Protein AF-A0A2V9QJS6-F1 (afdb_monomer_lite)

Sequence (177 aa):
MLVNREVLGISMNLRRNRRWLVVAIYSFLTLLFVPLVRHRVSGIGVFLTIIIVVNPLVFGEFLFWGKKYGGLLKPFEPDSERPNDERELSTRDFAHFRAYGWMRFLIAAVAVVPDVLPARVMDHVTPTELLYVIRTVIWGLLAFSLTLPQAILLWTEPDIDFDSEEKLRLSVPNDSR

Foldseek 3Di:
DFPDQDDPNDGLLDLVVLLVVLVVLVVVLVVVLVVCLVVLPQLVVSLCCLQVPVCCSAARNVVVQQPDPRHGDHGPDADPVGGDDPVNVVLLVVLLVVQVVVLVVVVVVVVCVVVPDPVVVVVPADPVSVVSVVSNVVSVSVSSSSCRSSSSSSNPDDRDDPVVVVCVVVVPPPPDD

Radius of gyration: 20.89 Å; chains: 1; bounding box: 48×28×74 Å

pLDDT: mean 78.18, std 10.52, range [46.78, 90.94]

Secondary structure (DSSP, 8-state):
-BS--EETTEESSSHHHHHHHHHHHHHHHHHHHHHHHHTT--HHHHHHHIIIIIHHHHH--TTTTT-S--SSBPPSSPBTTBPPPHHHHHHHHHHHHHHHHHHHHHHHHHHHHHHHS-HHHHTT--HHHHHHHHHHHHHHHHHHHHHHHHHHHHHHPPP--HHHHHHHHHHS-----

Structure (mmCIF, N/CA/C/O backbone):
data_AF-A0A2V9QJS6-F1
#
_entry.id   AF-A0A2V9QJS6-F1
#
loop_
_atom_site.group_PDB
_atom_site.id
_atom_site.type_symbol
_atom_site.label_atom_id
_atom_site.label_alt_id
_atom_site.label_comp_id
_atom_site.label_asym_id
_atom_site.label_entity_id
_atom_site.label_seq_id
_atom_site.pdbx_PDB_ins_code
_atom_site.Cartn_x
_atom_site.Cartn_y
_atom_site.Cartn_z
_atom_site.occupancy
_atom_site.B_iso_or_equiv
_atom_site.auth_seq_id
_atom_site.auth_comp_id
_atom_site.auth_asym_id
_atom_site.auth_atom_id
_atom_site.pdbx_PDB_model_num
ATOM 1 N N . MET A 1 1 ? -10.305 -0.491 17.947 1.00 69.25 1 MET A N 1
ATOM 2 C CA . MET A 1 1 ? -9.211 0.255 17.295 1.00 69.25 1 MET A CA 1
ATOM 3 C C . MET A 1 1 ? -9.67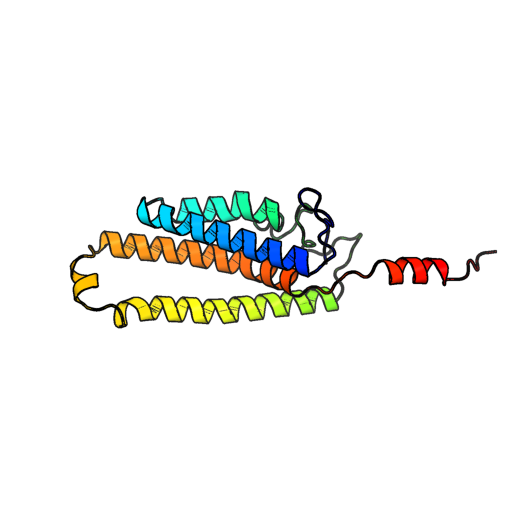1 1.398 16.372 1.00 69.25 1 MET A C 1
ATOM 5 O O . MET A 1 1 ? -8.862 2.285 16.102 1.00 69.25 1 MET A O 1
ATOM 9 N N . LEU A 1 2 ? -10.927 1.432 15.900 1.00 67.12 2 LEU A N 1
ATOM 10 C CA . LEU A 1 2 ? -11.452 2.550 15.093 1.00 67.12 2 LEU A CA 1
ATOM 11 C C . LEU A 1 2 ? -11.701 3.832 15.912 1.00 67.12 2 LEU A C 1
ATOM 13 O O . LEU A 1 2 ? -12.370 3.783 16.945 1.00 67.12 2 LEU A O 1
ATOM 17 N N . VAL A 1 3 ? -11.208 4.977 15.430 1.00 67.94 3 VAL A N 1
ATOM 18 C CA . VAL A 1 3 ? -11.462 6.310 16.016 1.00 67.94 3 VAL A CA 1
ATOM 19 C C . VAL A 1 3 ? -12.655 6.977 15.339 1.00 67.94 3 VAL A C 1
ATOM 21 O O . VAL A 1 3 ? -13.582 7.399 16.026 1.00 67.94 3 VAL A O 1
ATOM 24 N N . ASN A 1 4 ? -12.663 7.018 14.003 1.00 67.12 4 ASN A N 1
ATOM 25 C CA . ASN A 1 4 ? -13.796 7.496 13.214 1.00 67.12 4 ASN A CA 1
ATOM 26 C C . ASN A 1 4 ? -14.663 6.322 12.759 1.00 67.12 4 ASN A C 1
ATOM 28 O O . ASN A 1 4 ? -14.197 5.407 12.078 1.00 67.12 4 ASN A O 1
ATOM 32 N N . ARG A 1 5 ? -15.940 6.356 13.148 1.00 71.31 5 ARG A N 1
ATOM 33 C CA . ARG A 1 5 ? -16.917 5.293 12.859 1.00 71.31 5 ARG A CA 1
ATOM 34 C C . ARG A 1 5 ? -17.683 5.518 11.559 1.00 71.31 5 ARG A C 1
ATOM 36 O O . ARG A 1 5 ? -18.397 4.619 11.124 1.00 71.31 5 ARG A O 1
ATOM 43 N N . GLU A 1 6 ? -17.505 6.671 10.924 1.00 76.06 6 GLU A N 1
ATOM 44 C CA . GLU A 1 6 ? -18.134 7.020 9.656 1.00 76.06 6 GLU A CA 1
ATOM 45 C C . GLU A 1 6 ? -17.114 7.634 8.703 1.00 76.06 6 GLU A C 1
ATOM 47 O O . GLU A 1 6 ? -16.273 8.440 9.097 1.00 76.06 6 GLU A O 1
ATOM 52 N N . VAL A 1 7 ? -17.199 7.245 7.433 1.00 73.56 7 VAL A N 1
ATOM 53 C CA . VAL A 1 7 ? -16.430 7.842 6.337 1.00 73.56 7 VAL A CA 1
ATOM 54 C C . VAL A 1 7 ? -17.417 8.188 5.249 1.00 73.56 7 VAL A C 1
ATOM 56 O O . VAL A 1 7 ? -18.090 7.294 4.739 1.00 73.56 7 VAL A O 1
ATOM 59 N N . LEU A 1 8 ? -17.510 9.472 4.895 1.00 71.44 8 LEU A N 1
ATOM 60 C CA . LEU A 1 8 ? -18.419 9.943 3.843 1.00 71.44 8 LEU A CA 1
ATOM 61 C C . LEU A 1 8 ? -19.877 9.475 4.069 1.00 71.44 8 LEU A C 1
ATOM 63 O O . LEU A 1 8 ? -20.570 9.111 3.124 1.00 71.44 8 LEU A O 1
ATOM 67 N N . GLY A 1 9 ? -20.323 9.425 5.332 1.00 73.19 9 GLY A N 1
ATOM 68 C CA . GLY A 1 9 ? -21.668 8.976 5.722 1.00 73.19 9 GLY A CA 1
ATOM 69 C C . GLY A 1 9 ? -21.882 7.455 5.739 1.00 73.19 9 GLY A C 1
ATOM 70 O O . GLY A 1 9 ? -22.985 6.996 6.019 1.00 73.19 9 GLY A O 1
ATOM 71 N N . ILE A 1 10 ? -20.853 6.649 5.457 1.00 78.81 10 ILE A N 1
ATOM 72 C CA . ILE A 1 10 ? -20.924 5.185 5.522 1.00 78.81 10 ILE A CA 1
ATOM 73 C C . ILE A 1 10 ? -20.374 4.714 6.868 1.00 78.81 10 ILE A C 1
ATOM 75 O O . ILE A 1 10 ? -19.220 4.989 7.203 1.00 78.81 10 ILE A O 1
ATOM 79 N N . SER A 1 11 ? -21.170 3.940 7.611 1.00 82.38 11 SER A N 1
ATOM 80 C CA . SER A 1 11 ? -20.721 3.311 8.855 1.00 82.38 11 SER A CA 1
ATOM 81 C C . SER A 1 11 ? -19.579 2.324 8.599 1.00 82.38 11 SER A C 1
ATOM 83 O O . SER A 1 11 ? -19.708 1.377 7.817 1.00 82.38 11 SER A O 1
ATOM 85 N N . MET A 1 12 ? -18.473 2.514 9.311 1.00 82.00 12 MET A N 1
ATOM 86 C CA . MET A 1 12 ? -17.284 1.662 9.281 1.00 82.00 12 MET A CA 1
ATOM 87 C C . MET A 1 12 ? -17.301 0.584 10.360 1.00 82.00 12 MET A C 1
ATOM 89 O O . MET A 1 12 ? -16.299 -0.098 10.550 1.00 82.00 12 MET A O 1
ATOM 93 N N . ASN A 1 13 ? -18.433 0.386 11.038 1.00 81.88 13 ASN A N 1
ATOM 94 C CA . ASN A 1 13 ? -18.579 -0.651 12.060 1.00 81.88 13 ASN A CA 1
ATOM 95 C C . ASN A 1 13 ? -18.708 -2.048 11.444 1.00 81.88 13 ASN A C 1
ATOM 97 O O . ASN A 1 13 ? -18.235 -3.020 12.032 1.00 81.88 13 ASN A O 1
ATOM 101 N N . LEU A 1 14 ? -19.247 -2.125 10.222 1.00 84.31 14 LEU A N 1
ATOM 102 C CA . LEU A 1 14 ? -19.303 -3.348 9.430 1.00 84.31 14 LEU A CA 1
ATOM 103 C C . LEU A 1 14 ? -17.980 -3.609 8.703 1.00 84.31 14 LEU A C 1
ATOM 105 O O . LEU A 1 14 ? -17.493 -2.808 7.900 1.00 84.31 14 LEU A O 1
ATOM 109 N N . ARG A 1 15 ? -17.462 -4.817 8.877 1.00 85.75 15 ARG A N 1
ATOM 110 C CA . ARG A 1 15 ? -16.284 -5.388 8.235 1.00 85.75 15 ARG A CA 1
ATOM 111 C C . ARG A 1 15 ? -16.447 -5.416 6.733 1.00 85.75 15 ARG A C 1
ATOM 113 O O . ARG A 1 15 ? -15.486 -5.169 6.015 1.00 85.75 15 ARG A O 1
ATOM 120 N N . ARG A 1 16 ? -17.666 -5.654 6.240 1.00 87.56 16 ARG A N 1
ATOM 121 C CA . ARG A 1 16 ? -17.979 -5.554 4.809 1.00 87.56 16 ARG A CA 1
ATOM 122 C C . ARG A 1 16 ? -17.620 -4.171 4.256 1.00 87.56 16 ARG A C 1
ATOM 124 O O . ARG A 1 16 ? -16.968 -4.103 3.220 1.00 87.56 16 ARG A O 1
ATOM 131 N N . ASN A 1 17 ? -17.984 -3.099 4.958 1.00 86.38 17 ASN A N 1
ATOM 132 C CA . ASN A 1 17 ? -17.740 -1.727 4.506 1.00 86.38 17 ASN A CA 1
ATOM 133 C C . ASN A 1 17 ? -16.248 -1.384 4.570 1.00 86.38 17 ASN A C 1
ATOM 135 O O . ASN A 1 17 ? -15.708 -0.850 3.604 1.00 86.38 17 ASN A O 1
ATOM 139 N N . ARG A 1 18 ? -15.550 -1.800 5.637 1.00 87.44 18 ARG A N 1
ATOM 140 C CA . ARG A 1 18 ? -14.087 -1.648 5.740 1.00 87.44 18 ARG A CA 1
ATOM 141 C C . ARG A 1 18 ? -13.340 -2.391 4.631 1.00 87.44 18 ARG A C 1
ATOM 143 O O . ARG A 1 18 ? -12.416 -1.845 4.037 1.00 87.44 18 ARG A O 1
ATOM 150 N N . ARG A 1 19 ? -13.754 -3.619 4.305 1.00 89.88 19 ARG A N 1
ATOM 151 C CA . ARG A 1 19 ? -13.160 -4.404 3.209 1.00 89.88 19 ARG A CA 1
ATOM 152 C C . ARG A 1 19 ? -13.386 -3.747 1.854 1.00 89.88 19 ARG A C 1
ATOM 154 O O . ARG A 1 19 ? -12.437 -3.627 1.089 1.00 89.88 19 ARG A O 1
ATOM 161 N N . TRP A 1 20 ? -14.605 -3.289 1.574 1.00 89.56 20 TRP A N 1
ATOM 162 C CA . TRP A 1 20 ? -14.903 -2.562 0.339 1.00 89.56 20 TRP A CA 1
ATOM 163 C C . TRP A 1 20 ? -14.116 -1.262 0.222 1.00 89.56 20 TRP A C 1
ATOM 165 O O . TRP A 1 20 ? -13.606 -0.975 -0.855 1.00 89.56 20 TRP A O 1
ATOM 175 N N . LEU A 1 21 ? -13.948 -0.524 1.323 1.00 86.62 21 LEU A N 1
ATOM 176 C CA . LEU A 1 21 ? -13.102 0.665 1.363 1.00 86.62 21 LEU A CA 1
ATOM 177 C C . LEU A 1 21 ? -11.657 0.322 0.974 1.00 86.62 21 LEU A C 1
ATOM 179 O O . LEU A 1 21 ? -11.095 0.955 0.085 1.00 86.62 21 LEU A O 1
ATOM 183 N N . VAL A 1 22 ? -11.081 -0.722 1.580 1.00 87.88 22 VAL A N 1
ATOM 184 C CA . VAL A 1 22 ? -9.731 -1.198 1.241 1.00 87.88 22 VAL A CA 1
ATOM 185 C C . VAL A 1 22 ? -9.644 -1.581 -0.241 1.00 87.88 22 VAL A C 1
ATOM 187 O O . VAL A 1 22 ? -8.751 -1.100 -0.936 1.00 87.88 22 VAL A O 1
ATOM 190 N N . VAL A 1 23 ? -10.583 -2.381 -0.760 1.00 90.50 23 VAL A N 1
ATOM 191 C CA . VAL A 1 23 ? -10.602 -2.762 -2.186 1.00 90.50 23 VAL A CA 1
ATOM 192 C C . VAL A 1 23 ? -10.687 -1.533 -3.087 1.00 90.50 23 VAL A C 1
ATOM 194 O O . VAL A 1 23 ? -9.929 -1.442 -4.051 1.00 90.50 23 VAL A O 1
ATOM 197 N N . ALA A 1 24 ? -11.573 -0.583 -2.783 1.00 89.12 24 ALA A N 1
ATOM 198 C CA . ALA A 1 24 ? -11.759 0.627 -3.575 1.00 89.12 24 ALA A CA 1
ATOM 199 C C . ALA A 1 24 ? -10.481 1.475 -3.617 1.00 89.12 24 ALA A C 1
ATOM 201 O O . ALA A 1 24 ? -10.072 1.908 -4.692 1.00 89.12 24 ALA A O 1
ATOM 202 N N . ILE A 1 25 ? -9.809 1.647 -2.475 1.00 85.62 25 ILE A N 1
ATOM 203 C CA . ILE A 1 25 ? -8.563 2.415 -2.379 1.00 85.62 25 ILE A CA 1
ATOM 204 C C . ILE A 1 25 ? -7.457 1.760 -3.192 1.00 85.62 25 ILE A C 1
ATOM 206 O O . ILE A 1 25 ? -6.834 2.431 -4.009 1.00 85.62 25 ILE A O 1
ATOM 210 N N . TYR A 1 26 ? -7.214 0.460 -3.015 1.00 87.75 26 TYR A N 1
ATOM 211 C CA . TYR A 1 26 ? -6.151 -0.206 -3.768 1.00 87.75 26 TYR A CA 1
ATOM 212 C C . TYR A 1 26 ? -6.470 -0.288 -5.259 1.00 87.75 26 TYR A C 1
ATOM 214 O O . TYR A 1 26 ? -5.574 -0.080 -6.067 1.00 87.75 26 TYR A O 1
ATOM 222 N N . SER A 1 27 ? -7.736 -0.482 -5.637 1.00 89.06 27 SER A N 1
ATOM 223 C CA . SER A 1 27 ? -8.149 -0.434 -7.045 1.00 89.06 27 SER A CA 1
ATOM 224 C C . SER A 1 27 ? -7.891 0.946 -7.648 1.00 89.06 27 SER A C 1
ATOM 226 O O . SER A 1 27 ? -7.319 1.046 -8.731 1.00 89.06 27 SER A O 1
ATOM 228 N N . PHE A 1 28 ? -8.245 2.015 -6.929 1.00 87.25 28 PHE A N 1
ATOM 229 C CA . PHE A 1 28 ? -7.975 3.388 -7.347 1.00 87.25 28 PHE A CA 1
ATOM 230 C C . PHE A 1 28 ? -6.471 3.670 -7.451 1.00 87.25 28 PHE A C 1
ATOM 232 O O . PHE A 1 28 ? -6.019 4.197 -8.464 1.00 87.25 28 PHE A O 1
ATOM 239 N N . LEU A 1 29 ? -5.679 3.266 -6.453 1.00 84.19 29 LEU A N 1
ATOM 240 C CA . LEU A 1 29 ? -4.222 3.421 -6.464 1.00 84.19 29 LEU A CA 1
ATOM 241 C C . LEU A 1 29 ? -3.576 2.664 -7.629 1.00 84.19 29 LEU A C 1
ATOM 243 O O . LEU A 1 29 ? -2.712 3.217 -8.304 1.00 84.19 29 LEU A O 1
ATOM 247 N N . THR A 1 30 ? -4.007 1.432 -7.910 1.00 84.00 30 THR A N 1
ATOM 248 C CA . THR A 1 30 ? -3.520 0.653 -9.055 1.00 84.00 30 THR A CA 1
ATOM 249 C C . THR A 1 30 ? -3.900 1.312 -10.381 1.00 84.00 30 THR A C 1
ATOM 251 O O . THR A 1 30 ? -3.040 1.466 -11.248 1.00 84.00 30 THR A O 1
ATOM 254 N N . LEU A 1 31 ? -5.153 1.756 -10.531 1.00 86.56 31 LEU A N 1
ATOM 255 C CA . LEU A 1 31 ? -5.621 2.466 -11.727 1.00 86.56 31 LEU A CA 1
ATOM 256 C C . LEU A 1 31 ? -4.891 3.791 -11.946 1.00 86.56 31 LEU A C 1
ATOM 258 O O . LEU A 1 31 ? -4.678 4.178 -13.089 1.00 86.56 31 LEU A O 1
ATOM 262 N N . LEU A 1 32 ? -4.489 4.468 -10.872 1.00 81.69 32 LEU A N 1
ATOM 263 C CA . LEU A 1 32 ? -3.712 5.700 -10.920 1.00 81.69 32 LEU A CA 1
ATOM 264 C C . LEU A 1 32 ? -2.230 5.423 -11.224 1.00 81.69 32 LEU A C 1
ATOM 266 O O . LEU A 1 32 ? -1.600 6.183 -11.951 1.00 81.69 32 LEU A O 1
ATOM 270 N N . PHE A 1 33 ? -1.671 4.308 -10.748 1.00 80.69 33 PHE A N 1
ATOM 271 C CA . PHE A 1 33 ? -0.266 3.948 -10.957 1.00 80.69 33 PHE A CA 1
ATOM 272 C C . PHE A 1 33 ? 0.070 3.636 -12.426 1.00 80.69 33 PHE A C 1
ATOM 274 O O . PHE A 1 33 ? 1.088 4.100 -12.938 1.00 80.69 33 PHE A O 1
ATOM 281 N N . VAL A 1 34 ? -0.796 2.904 -13.135 1.00 80.12 34 VAL A N 1
ATOM 282 C CA . VAL A 1 34 ? -0.589 2.515 -14.548 1.00 80.12 34 VAL A CA 1
ATOM 283 C C . VAL A 1 34 ? -0.358 3.711 -15.495 1.00 80.12 34 VAL A C 1
ATOM 285 O O . VAL A 1 34 ? 0.653 3.716 -16.206 1.00 80.12 34 VAL A O 1
ATOM 288 N N . PRO A 1 35 ? -1.226 4.744 -15.539 1.00 81.81 35 PRO A N 1
ATOM 289 C CA . PRO A 1 35 ? -1.008 5.903 -16.396 1.00 81.81 35 PRO A CA 1
ATOM 290 C C . PRO A 1 35 ? 0.201 6.726 -15.947 1.00 81.81 35 PRO A C 1
ATOM 292 O O . PRO A 1 35 ? 0.886 7.285 -16.797 1.00 81.81 35 PRO A O 1
ATOM 295 N N . LEU A 1 36 ? 0.523 6.771 -14.651 1.00 78.31 36 LEU A N 1
ATOM 296 C CA . LEU A 1 36 ? 1.695 7.505 -14.162 1.00 78.31 36 LEU A CA 1
ATOM 297 C C . LEU A 1 36 ? 3.005 6.896 -14.664 1.00 78.31 36 LEU A C 1
ATOM 299 O O . LEU A 1 36 ? 3.879 7.634 -15.120 1.00 78.31 36 LEU A O 1
ATOM 303 N N . VAL A 1 37 ? 3.100 5.562 -14.665 1.00 75.56 37 VAL A N 1
ATOM 304 C CA . VAL A 1 37 ? 4.216 4.835 -15.287 1.00 75.56 37 VAL A CA 1
ATOM 305 C C . VAL A 1 37 ? 4.259 5.116 -16.794 1.00 75.56 37 VAL A C 1
ATOM 307 O O . VAL A 1 37 ? 5.323 5.412 -17.336 1.00 75.56 37 VAL A O 1
ATOM 310 N N . ARG A 1 38 ? 3.103 5.096 -17.476 1.00 81.06 38 ARG A N 1
ATOM 311 C CA . ARG A 1 38 ? 3.005 5.367 -18.923 1.00 81.06 38 ARG A CA 1
ATOM 312 C C . ARG A 1 38 ? 3.444 6.788 -19.296 1.00 81.06 38 ARG A C 1
ATOM 314 O O . ARG A 1 38 ? 4.140 6.965 -20.291 1.00 81.06 38 ARG A O 1
ATOM 321 N N . HIS A 1 39 ? 3.050 7.790 -18.513 1.00 82.69 39 HIS A N 1
ATOM 322 C CA . HIS A 1 39 ? 3.352 9.206 -18.751 1.00 82.69 39 HIS A CA 1
ATOM 323 C C . HIS A 1 39 ? 4.706 9.652 -18.185 1.00 82.69 39 HIS A C 1
ATOM 325 O O . HIS A 1 39 ? 5.020 10.839 -18.210 1.00 82.69 39 HIS A O 1
ATOM 331 N N . ARG A 1 40 ? 5.522 8.711 -17.697 1.00 80.94 40 ARG A N 1
ATOM 332 C CA . ARG A 1 40 ? 6.850 8.966 -17.128 1.00 80.94 40 ARG A CA 1
ATOM 333 C C . ARG A 1 40 ? 6.847 9.968 -15.962 1.00 80.94 40 ARG A C 1
ATOM 335 O O . ARG A 1 40 ? 7.806 10.716 -15.766 1.00 80.94 40 ARG A O 1
ATOM 342 N N . VAL A 1 41 ? 5.782 9.983 -15.159 1.00 79.81 41 VAL A N 1
ATOM 343 C CA . VAL A 1 41 ? 5.686 10.865 -13.988 1.00 79.81 41 VAL A CA 1
ATOM 344 C C . VAL A 1 41 ? 6.683 10.427 -12.916 1.00 79.81 41 VAL A C 1
ATOM 346 O O . VAL A 1 41 ? 6.862 9.241 -12.656 1.00 79.81 41 VAL A O 1
ATOM 349 N N . SER A 1 42 ? 7.366 11.372 -12.276 1.00 81.75 42 SER A N 1
ATOM 350 C CA . SER A 1 42 ? 8.385 11.056 -11.272 1.00 81.75 42 SER A CA 1
ATOM 351 C C . SER A 1 42 ? 7.827 10.177 -10.143 1.00 81.75 42 SER A C 1
ATOM 353 O O . SER A 1 42 ? 6.930 10.603 -9.415 1.00 81.75 42 SER A O 1
ATOM 355 N N . GLY A 1 43 ? 8.384 8.973 -9.958 1.00 75.75 43 GLY A N 1
ATOM 356 C CA . GLY A 1 43 ? 7.910 8.013 -8.951 1.00 75.75 43 GLY A CA 1
ATOM 357 C C . GLY A 1 43 ? 7.920 8.555 -7.516 1.00 75.75 43 GLY A C 1
ATOM 358 O O . GLY A 1 43 ? 7.046 8.208 -6.727 1.00 75.75 43 GLY A O 1
ATOM 359 N N . ILE A 1 44 ? 8.837 9.477 -7.193 1.00 82.31 44 ILE A N 1
ATOM 360 C CA . ILE A 1 44 ? 8.840 10.154 -5.885 1.00 82.31 44 ILE A CA 1
ATOM 361 C C . ILE A 1 44 ? 7.633 11.084 -5.724 1.00 82.31 44 ILE A C 1
ATOM 363 O O . ILE A 1 44 ? 7.077 11.171 -4.639 1.00 82.31 44 ILE A O 1
ATOM 367 N N . GLY A 1 45 ? 7.187 11.741 -6.800 1.00 80.31 45 GLY A N 1
ATOM 368 C CA . GLY A 1 45 ? 5.981 12.567 -6.779 1.00 80.31 45 GLY A CA 1
ATOM 369 C C . GLY A 1 45 ? 4.748 11.719 -6.488 1.00 80.31 45 GLY A C 1
ATOM 370 O O . GLY A 1 45 ? 3.970 12.057 -5.604 1.00 80.31 45 GLY A O 1
ATOM 371 N N . VAL A 1 46 ? 4.638 10.560 -7.147 1.00 78.00 46 VAL A N 1
ATOM 372 C CA . VAL A 1 46 ? 3.568 9.581 -6.892 1.00 78.00 46 VAL A CA 1
ATOM 373 C C . VAL A 1 46 ? 3.583 9.114 -5.437 1.00 78.00 46 VAL A C 1
ATOM 375 O O . VAL A 1 46 ? 2.552 9.140 -4.768 1.00 78.00 46 VAL A O 1
ATOM 378 N N . PHE A 1 47 ? 4.758 8.738 -4.928 1.00 83.00 47 PHE A N 1
ATOM 379 C CA . PHE A 1 47 ? 4.936 8.343 -3.533 1.00 83.00 47 PHE A CA 1
ATOM 380 C C . PHE A 1 47 ? 4.486 9.438 -2.562 1.00 83.00 47 PHE A C 1
ATOM 382 O O . PHE A 1 47 ? 3.700 9.169 -1.656 1.00 83.00 47 PHE A O 1
ATOM 389 N N . LEU A 1 48 ? 4.931 10.679 -2.773 1.00 83.12 48 LEU A N 1
ATOM 390 C CA . LEU A 1 48 ? 4.564 11.805 -1.920 1.00 83.12 48 LEU A CA 1
ATOM 391 C C . LEU A 1 48 ? 3.060 12.087 -1.971 1.00 83.12 48 LEU A C 1
ATOM 393 O O . LEU A 1 48 ? 2.466 12.304 -0.923 1.00 83.12 48 LEU A O 1
ATOM 397 N N . THR A 1 49 ? 2.411 12.017 -3.137 1.00 80.19 49 THR A N 1
ATOM 398 C CA . THR A 1 49 ? 0.951 12.171 -3.231 1.00 80.19 49 THR A CA 1
ATOM 399 C C . THR A 1 49 ? 0.218 11.086 -2.445 1.00 80.19 49 THR A C 1
ATOM 401 O O . THR A 1 49 ? -0.708 11.393 -1.695 1.00 80.19 49 THR A O 1
ATOM 404 N N . ILE A 1 50 ? 0.645 9.825 -2.554 1.00 80.62 50 ILE A N 1
ATOM 405 C CA . ILE A 1 50 ? 0.031 8.731 -1.792 1.00 80.62 50 ILE A CA 1
ATOM 406 C C . ILE A 1 50 ? 0.212 8.963 -0.288 1.00 80.62 50 ILE A C 1
ATOM 408 O O . ILE A 1 50 ? -0.748 8.844 0.466 1.00 80.62 50 ILE A O 1
ATOM 412 N N . ILE A 1 51 ? 1.410 9.337 0.158 1.00 78.25 51 ILE A N 1
ATOM 413 C CA . ILE A 1 51 ? 1.724 9.466 1.587 1.00 78.25 51 ILE A CA 1
ATOM 414 C C . ILE A 1 51 ? 1.186 10.754 2.222 1.00 78.25 51 ILE A C 1
ATOM 416 O O . ILE A 1 51 ? 0.828 10.727 3.395 1.00 78.25 51 ILE A O 1
ATOM 420 N N . ILE A 1 52 ? 1.116 11.863 1.486 1.00 78.69 52 ILE A N 1
ATOM 421 C CA . ILE A 1 52 ? 0.680 13.169 2.010 1.00 78.69 52 ILE A CA 1
ATOM 422 C C . ILE A 1 52 ? -0.826 13.374 1.824 1.00 78.69 52 ILE A C 1
ATOM 424 O O . ILE A 1 52 ? -1.452 14.026 2.651 1.00 78.69 52 ILE A O 1
ATOM 428 N N . VAL A 1 53 ? -1.425 12.831 0.760 1.00 76.19 53 VAL A N 1
ATOM 429 C CA . VAL A 1 53 ? -2.839 13.086 0.440 1.00 76.19 53 VAL A CA 1
ATOM 430 C C . VAL A 1 53 ? -3.704 11.875 0.763 1.00 76.19 53 VAL A C 1
ATOM 432 O O . VAL A 1 53 ? -4.648 11.982 1.540 1.00 76.19 53 VAL A O 1
ATOM 435 N N . VAL A 1 54 ? -3.383 10.710 0.196 1.00 75.31 54 VAL A N 1
ATOM 436 C CA . VAL A 1 54 ? -4.248 9.522 0.317 1.00 75.31 54 VAL A CA 1
ATOM 437 C C . VAL A 1 54 ? -4.152 8.910 1.715 1.00 75.31 54 VAL A C 1
ATOM 439 O O . VAL A 1 54 ? -5.170 8.591 2.326 1.00 75.31 54 VAL A O 1
ATOM 442 N N . ASN A 1 55 ? -2.935 8.765 2.239 1.00 75.00 55 ASN A N 1
ATOM 443 C CA . ASN A 1 55 ? -2.691 8.104 3.516 1.00 75.00 55 ASN A CA 1
ATOM 444 C C . ASN A 1 55 ? -3.346 8.854 4.695 1.00 75.00 55 ASN A C 1
ATOM 446 O O . ASN A 1 55 ? -4.085 8.213 5.442 1.00 75.00 55 ASN A O 1
ATOM 450 N N . PRO A 1 56 ? -3.214 10.193 4.833 1.00 71.31 56 PRO A N 1
ATOM 451 C CA . PRO A 1 56 ? -3.840 10.919 5.935 1.00 71.31 56 PRO A CA 1
ATOM 452 C C . PRO A 1 56 ? -5.360 10.943 5.851 1.00 71.31 56 PRO A C 1
ATOM 454 O O . PRO A 1 56 ? -6.023 10.832 6.877 1.00 71.31 56 PRO A O 1
ATOM 457 N N . LEU A 1 57 ? -5.906 11.009 4.634 1.00 69.50 57 LEU A N 1
ATOM 458 C CA . LEU A 1 57 ? -7.347 11.029 4.401 1.00 69.50 57 LEU A CA 1
ATOM 459 C C . LEU A 1 57 ? -8.028 9.704 4.774 1.00 69.50 57 LEU A C 1
ATOM 461 O O . LEU A 1 57 ? -9.175 9.703 5.211 1.00 69.50 57 LEU A O 1
ATOM 465 N N . VAL A 1 58 ? -7.331 8.577 4.615 1.00 67.19 58 VAL A N 1
ATOM 466 C CA . VAL A 1 58 ? -7.892 7.245 4.885 1.00 67.19 58 VAL A CA 1
ATOM 467 C C . VAL A 1 58 ? -7.495 6.732 6.269 1.00 67.19 58 VAL A C 1
ATOM 469 O O . VAL A 1 58 ? -8.334 6.282 7.050 1.00 67.19 58 VAL A O 1
ATOM 472 N N . PHE A 1 59 ? -6.200 6.747 6.564 1.00 67.88 59 PHE A N 1
ATOM 473 C CA . PHE A 1 59 ? -5.617 6.047 7.705 1.00 67.88 59 PHE A CA 1
ATOM 474 C C . PHE A 1 59 ? -5.144 6.998 8.809 1.00 67.88 59 PHE A C 1
ATOM 476 O O . PHE A 1 59 ? -4.887 6.538 9.920 1.00 67.88 59 PHE A O 1
ATOM 483 N N . GLY A 1 60 ? -5.099 8.308 8.543 1.00 66.31 60 GLY A N 1
ATOM 484 C CA . GLY A 1 60 ? -4.590 9.329 9.462 1.00 66.31 60 GLY A CA 1
ATOM 485 C C . GLY A 1 60 ? -3.116 9.664 9.226 1.00 66.31 60 GLY A C 1
ATOM 486 O O . GLY A 1 60 ? -2.457 9.093 8.356 1.00 66.31 60 GLY A O 1
ATOM 487 N N . GLU A 1 61 ? -2.585 10.635 9.973 1.00 61.44 61 GLU A N 1
ATOM 488 C CA . GLU A 1 61 ? -1.229 11.151 9.751 1.00 61.44 61 GLU A CA 1
ATOM 489 C C . GLU A 1 61 ? -0.136 10.128 10.112 1.00 61.44 61 GLU A C 1
ATOM 491 O O . GLU A 1 61 ? 0.368 10.062 11.234 1.00 61.44 61 GLU A O 1
ATOM 496 N N . PHE A 1 62 ? 0.279 9.346 9.115 1.00 56.19 62 PHE A N 1
ATOM 497 C CA . PHE A 1 62 ? 1.376 8.386 9.232 1.00 56.19 62 PHE A CA 1
ATOM 498 C C . PHE A 1 62 ? 2.760 9.054 9.307 1.00 56.19 62 PHE A C 1
ATOM 500 O O . PHE A 1 62 ? 3.634 8.573 10.023 1.00 56.19 62 PHE A O 1
ATOM 507 N N . LEU A 1 63 ? 2.965 10.182 8.612 1.00 55.44 63 LEU A N 1
ATOM 508 C CA . LEU A 1 63 ? 4.259 10.888 8.574 1.00 55.44 63 LEU A CA 1
ATOM 509 C C . LEU A 1 63 ? 4.737 11.364 9.953 1.00 55.44 63 LEU A C 1
ATOM 511 O O . LEU A 1 63 ? 5.937 11.506 10.171 1.00 55.44 63 LEU A O 1
ATOM 515 N N . PHE A 1 64 ? 3.814 11.550 10.895 1.00 56.06 64 PHE A N 1
ATOM 516 C CA . PHE A 1 64 ? 4.119 11.915 12.274 1.00 56.06 64 PHE A CA 1
ATOM 517 C C . PHE A 1 64 ? 4.017 10.726 13.231 1.00 56.06 64 PHE A C 1
ATOM 519 O O . PHE A 1 64 ? 3.696 10.926 14.396 1.00 56.06 64 PHE A O 1
ATOM 526 N N . TRP A 1 65 ? 4.254 9.493 12.762 1.00 53.22 65 TRP A N 1
ATOM 527 C CA . TRP A 1 65 ? 4.205 8.282 13.595 1.00 53.22 65 TRP A CA 1
ATOM 528 C C . TRP A 1 65 ? 2.849 8.047 14.281 1.00 53.22 65 TRP A C 1
ATOM 530 O O . TRP A 1 65 ? 2.765 7.412 15.329 1.00 53.22 65 TRP A O 1
ATOM 540 N N . GLY A 1 66 ? 1.763 8.555 13.688 1.00 53.81 66 GLY A N 1
ATOM 541 C CA . GLY A 1 66 ? 0.439 8.461 14.288 1.00 53.81 66 GLY A CA 1
ATOM 542 C C . GLY A 1 66 ? 0.352 9.221 15.608 1.00 53.81 66 GLY A C 1
ATOM 543 O O . GLY A 1 66 ? -0.218 8.697 16.547 1.00 53.81 66 GLY A O 1
ATOM 544 N N . LYS A 1 67 ? 0.933 10.422 15.711 1.00 52.78 67 LYS A N 1
ATOM 545 C CA . LYS A 1 67 ? 0.815 11.292 16.899 1.00 52.78 67 LYS A CA 1
ATOM 546 C C . LYS A 1 67 ? -0.470 12.117 16.955 1.00 52.78 67 LYS A C 1
ATOM 548 O O . LYS A 1 67 ? -0.776 12.705 17.987 1.00 52.78 67 LYS A O 1
ATOM 553 N N . LYS A 1 68 ? -1.221 12.194 15.855 1.00 57.03 68 LYS A N 1
ATOM 554 C CA . LYS A 1 68 ? -2.466 12.965 15.772 1.00 57.03 68 LYS A CA 1
ATOM 555 C C . LYS A 1 68 ? -3.651 12.087 15.401 1.00 57.03 68 LYS A C 1
ATOM 557 O O . LYS A 1 68 ? -3.589 11.291 14.464 1.00 57.03 68 LYS A O 1
ATOM 562 N N . TYR A 1 69 ? -4.749 12.292 16.123 1.00 53.53 69 TYR A N 1
ATOM 563 C CA . TYR A 1 69 ? -6.064 11.769 15.777 1.00 53.53 69 TYR A CA 1
ATOM 564 C C . TYR A 1 69 ? -6.594 12.471 14.521 1.00 53.53 69 TYR A C 1
ATOM 566 O O . TYR A 1 69 ? -6.498 13.689 14.396 1.00 53.53 69 TYR A O 1
ATOM 574 N N . GLY A 1 70 ? -7.143 11.694 13.587 1.00 56.47 70 GLY A N 1
ATOM 575 C CA . GLY A 1 70 ? -7.688 12.213 12.327 1.00 56.47 70 GLY A CA 1
ATOM 576 C C . GLY A 1 70 ? -8.051 11.133 11.303 1.00 56.47 70 GLY A C 1
ATOM 577 O O . GLY A 1 70 ? -8.892 11.369 10.443 1.00 56.47 70 GLY A O 1
ATOM 578 N N . GLY A 1 71 ? -7.467 9.935 11.419 1.00 66.12 71 GLY A N 1
ATOM 579 C CA . GLY A 1 71 ? -7.756 8.786 10.554 1.00 66.12 71 GLY A CA 1
ATOM 580 C C . GLY A 1 71 ? -8.763 7.783 11.116 1.00 66.12 71 GLY A C 1
ATOM 581 O O . GLY A 1 71 ? -9.272 7.938 12.228 1.00 66.12 71 GLY A O 1
ATOM 582 N N . LEU A 1 72 ? -9.013 6.704 10.360 1.00 70.50 72 LEU A N 1
ATOM 583 C CA . LEU A 1 72 ? -9.852 5.592 10.830 1.00 70.50 72 LEU A CA 1
ATOM 584 C C . LEU A 1 72 ? -9.259 4.872 12.034 1.00 70.50 72 LEU A C 1
ATOM 586 O O . LEU A 1 72 ? -10.005 4.437 12.904 1.00 70.50 72 LEU A O 1
ATOM 590 N N . LEU A 1 73 ? -7.941 4.695 12.055 1.00 73.69 73 LEU A N 1
ATOM 591 C CA . LEU A 1 73 ? -7.258 3.878 13.047 1.00 73.69 73 LEU A CA 1
ATOM 592 C C . LEU A 1 73 ? -6.744 4.735 14.199 1.00 73.69 73 LEU A C 1
ATOM 594 O O . LEU A 1 73 ? -6.320 5.876 14.017 1.00 73.69 73 LEU A O 1
ATOM 598 N N . LYS A 1 74 ? -6.751 4.150 15.396 1.00 72.75 74 LYS A N 1
ATOM 599 C CA . LYS A 1 74 ? -6.148 4.757 16.580 1.00 72.75 74 LYS A CA 1
ATOM 600 C C . LYS A 1 74 ? -4.641 4.993 16.364 1.00 72.75 74 LYS A C 1
ATOM 602 O O . LYS A 1 74 ? -3.995 4.158 15.726 1.00 72.75 74 LYS A O 1
ATOM 607 N N . PRO A 1 7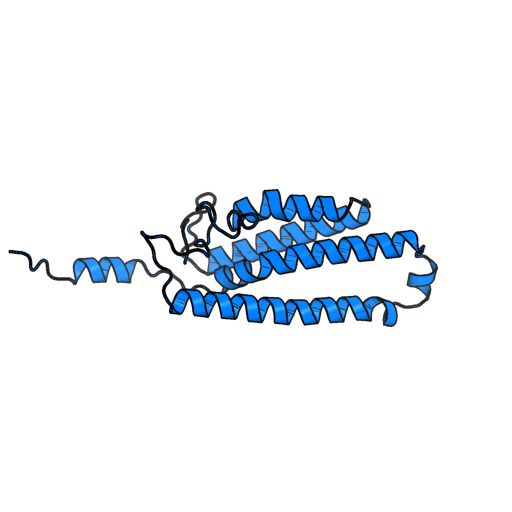5 ? -4.073 6.080 16.909 1.00 70.06 75 PRO A N 1
ATOM 608 C CA . PRO A 1 75 ? -2.635 6.334 16.926 1.00 70.06 75 PRO A CA 1
ATOM 609 C C . PRO A 1 75 ? -1.801 5.188 17.535 1.00 70.06 75 PRO A C 1
ATOM 611 O O . PRO A 1 75 ? -2.321 4.316 18.246 1.00 70.06 75 PRO A O 1
ATOM 614 N N . PHE A 1 76 ? -0.501 5.167 17.215 1.00 68.25 76 PHE A N 1
ATOM 615 C CA . PHE A 1 76 ? 0.460 4.201 17.770 1.00 68.25 76 PHE A CA 1
ATOM 616 C C . PHE A 1 76 ? 0.845 4.551 19.200 1.00 68.25 76 PHE A C 1
ATOM 618 O O . PHE A 1 76 ? 0.945 3.661 20.042 1.00 68.25 76 PHE A O 1
ATOM 625 N N . GLU A 1 77 ? 1.035 5.838 19.471 1.00 69.19 77 GLU A N 1
ATOM 626 C CA . GLU A 1 77 ? 1.404 6.316 20.795 1.00 69.19 77 GLU A CA 1
ATOM 627 C C . GLU A 1 77 ? 0.169 6.246 21.713 1.00 69.19 77 GLU A C 1
ATOM 629 O O . GLU A 1 77 ? -0.923 6.658 21.302 1.00 69.19 77 GLU A O 1
ATOM 634 N N . PRO A 1 78 ? 0.290 5.644 22.909 1.00 65.62 78 PRO A N 1
ATOM 635 C CA . PRO A 1 78 ? -0.814 5.580 23.850 1.00 65.62 78 PRO A CA 1
ATOM 636 C C . PRO A 1 78 ? -1.163 6.994 24.315 1.00 65.62 78 PRO A C 1
ATOM 638 O O . PRO A 1 78 ? -0.296 7.772 24.704 1.00 65.62 78 PRO A O 1
ATOM 641 N N . ASP A 1 79 ? -2.448 7.309 24.280 1.00 69.00 79 ASP A N 1
ATOM 642 C CA . ASP A 1 79 ? -2.989 8.535 24.848 1.00 69.00 79 ASP A CA 1
ATOM 643 C C . ASP A 1 79 ? -3.327 8.295 26.322 1.00 69.00 79 ASP A C 1
ATOM 645 O O . ASP A 1 79 ? -3.815 7.217 26.675 1.00 69.00 79 ASP A O 1
ATOM 649 N N . SER A 1 80 ? -3.103 9.300 27.170 1.00 65.81 80 SER A N 1
ATOM 650 C CA . SER A 1 80 ? -3.516 9.290 28.575 1.00 65.81 80 SER A CA 1
ATOM 651 C C . SER A 1 80 ? -5.003 8.973 28.759 1.00 65.81 80 SER A C 1
ATOM 653 O O . SER A 1 80 ? -5.370 8.363 29.759 1.00 65.81 80 SER A O 1
ATOM 655 N N . GLU A 1 81 ? -5.853 9.335 27.794 1.00 67.62 81 GLU A N 1
ATOM 656 C CA . GLU A 1 81 ? -7.296 9.070 27.854 1.00 67.62 81 GLU A CA 1
ATOM 657 C C . GLU A 1 81 ? -7.687 7.681 27.330 1.00 67.62 81 GLU A C 1
ATOM 659 O O . GLU A 1 81 ? -8.755 7.158 27.653 1.00 67.62 81 GLU A O 1
ATOM 664 N N . ARG A 1 82 ? -6.846 7.073 26.485 1.00 66.56 82 ARG A N 1
ATOM 665 C CA . ARG A 1 82 ? -7.118 5.788 25.827 1.00 66.56 82 ARG A CA 1
ATOM 666 C C . ARG A 1 82 ? -5.826 4.983 25.721 1.00 66.56 82 ARG A C 1
ATOM 668 O O . ARG A 1 82 ? -5.266 4.894 24.619 1.00 66.56 82 ARG A O 1
ATOM 675 N N . PRO A 1 83 ? -5.365 4.346 26.810 1.00 73.62 83 PRO A N 1
ATOM 676 C CA . PRO A 1 83 ? -4.195 3.479 26.750 1.00 73.62 83 PRO A CA 1
ATOM 677 C C . PRO A 1 83 ? -4.398 2.377 25.700 1.00 73.62 83 PRO A C 1
ATOM 679 O O . PRO A 1 83 ? -5.525 1.977 25.394 1.00 73.62 83 PRO A O 1
ATOM 682 N N . ASN A 1 84 ? -3.315 1.947 25.056 1.00 72.94 84 ASN A N 1
ATOM 683 C CA . ASN A 1 84 ? -3.379 0.815 24.135 1.00 72.94 84 ASN A CA 1
ATOM 684 C C . ASN A 1 84 ? -3.492 -0.470 24.951 1.00 72.94 84 ASN A C 1
ATOM 686 O O . ASN A 1 84 ? -2.634 -0.743 25.784 1.00 72.94 84 ASN A O 1
ATOM 690 N N . ASP A 1 85 ? -4.544 -1.239 24.693 1.00 83.25 85 ASP A N 1
ATOM 691 C CA . ASP A 1 85 ? -4.692 -2.584 25.239 1.00 83.25 85 ASP A CA 1
ATOM 692 C C . ASP A 1 85 ? -3.632 -3.517 24.617 1.00 83.25 85 ASP A C 1
ATOM 694 O O . ASP A 1 85 ? -3.272 -3.377 23.441 1.00 83.25 85 ASP A O 1
ATOM 698 N N . GLU A 1 86 ? -3.145 -4.495 25.379 1.00 84.06 86 GLU A N 1
ATOM 699 C CA . GLU A 1 86 ? -2.164 -5.487 24.919 1.00 84.06 86 GLU A CA 1
ATOM 700 C C . GLU A 1 86 ? -2.686 -6.262 23.706 1.00 84.06 86 GLU A C 1
ATOM 702 O O . GLU A 1 86 ? -1.948 -6.546 22.757 1.00 84.06 86 GLU A O 1
ATOM 707 N N . ARG A 1 87 ? -3.996 -6.531 23.678 1.00 83.62 87 ARG A N 1
ATOM 708 C CA . ARG A 1 87 ? -4.663 -7.149 22.528 1.00 83.62 87 ARG A CA 1
ATOM 709 C C . ARG A 1 87 ? -4.564 -6.287 21.266 1.00 83.62 87 ARG A C 1
ATOM 711 O O . ARG A 1 87 ? -4.368 -6.818 20.168 1.00 83.62 87 ARG A O 1
ATOM 718 N N . GLU A 1 88 ? -4.721 -4.970 21.396 1.00 81.50 88 GLU A N 1
ATOM 719 C CA . GLU A 1 88 ? -4.625 -4.036 20.268 1.00 81.50 88 GLU A CA 1
ATOM 720 C C . GLU A 1 88 ? -3.190 -3.981 19.725 1.00 81.50 88 GLU A C 1
ATOM 722 O O . GLU A 1 88 ? -2.996 -4.010 18.507 1.00 81.50 88 GLU A O 1
ATOM 727 N N . LEU A 1 89 ? -2.190 -3.979 20.611 1.00 83.88 89 LEU A N 1
ATOM 728 C CA . LEU A 1 89 ? -0.775 -4.044 20.234 1.00 83.88 89 LEU A CA 1
ATOM 729 C C . LEU A 1 89 ? -0.444 -5.354 19.508 1.00 83.88 89 LEU A C 1
ATOM 731 O O . LEU A 1 89 ? 0.054 -5.319 18.385 1.00 83.88 89 LEU A O 1
ATOM 735 N N . SER A 1 90 ? -0.838 -6.498 20.073 1.00 87.44 90 SER A N 1
ATOM 736 C CA . SER A 1 90 ? -0.664 -7.820 19.454 1.00 87.44 90 SER A CA 1
ATOM 737 C C . SER A 1 90 ? -1.263 -7.891 18.043 1.00 87.44 90 SER A C 1
ATOM 739 O O . SER A 1 90 ? -0.638 -8.396 17.106 1.00 87.44 90 SER A O 1
ATOM 741 N N . THR A 1 91 ? -2.465 -7.337 17.862 1.00 87.12 91 THR A N 1
ATOM 742 C CA . THR A 1 91 ? -3.146 -7.329 16.560 1.00 87.12 91 THR A CA 1
ATOM 743 C C . THR A 1 91 ? -2.394 -6.473 15.532 1.00 87.12 91 THR A C 1
ATOM 745 O O . THR A 1 91 ? -2.295 -6.853 14.362 1.00 87.12 91 THR A O 1
ATOM 748 N N . ARG A 1 92 ? -1.826 -5.335 15.956 1.00 85.06 92 ARG A N 1
ATOM 749 C CA . ARG A 1 92 ? -0.988 -4.460 15.114 1.00 85.06 92 ARG A CA 1
ATOM 750 C C . ARG A 1 92 ? 0.313 -5.126 14.711 1.00 85.06 92 ARG A C 1
ATOM 752 O O . ARG A 1 92 ? 0.636 -5.131 13.523 1.00 85.06 92 ARG A O 1
ATOM 759 N N . ASP A 1 93 ? 1.015 -5.726 15.660 1.00 88.25 93 ASP A N 1
ATOM 760 C CA . ASP A 1 93 ? 2.281 -6.406 15.394 1.00 88.25 93 ASP A CA 1
ATOM 761 C C . ASP A 1 93 ? 2.083 -7.559 14.410 1.00 88.25 93 ASP A C 1
ATOM 763 O O . ASP A 1 93 ? 2.828 -7.693 13.436 1.00 88.25 93 ASP A O 1
ATOM 767 N N . PHE A 1 94 ? 1.006 -8.330 14.582 1.00 89.81 94 PHE A N 1
ATOM 768 C CA . PHE A 1 94 ? 0.630 -9.374 13.635 1.00 89.81 94 PHE A CA 1
ATOM 769 C C . PHE A 1 94 ? 0.348 -8.818 12.230 1.00 89.81 94 PHE A C 1
ATOM 771 O O . PHE A 1 94 ? 0.780 -9.400 11.229 1.00 89.81 94 PHE A O 1
ATOM 778 N N . ALA A 1 95 ? -0.348 -7.681 12.129 1.00 89.69 95 ALA A N 1
ATOM 779 C CA . ALA A 1 95 ? -0.628 -7.042 10.847 1.00 89.69 95 ALA A CA 1
ATOM 780 C C . ALA A 1 95 ? 0.654 -6.562 10.146 1.00 89.69 95 ALA A C 1
ATOM 782 O O . ALA A 1 95 ? 0.819 -6.818 8.951 1.00 89.69 95 ALA A O 1
ATOM 783 N N . HIS A 1 96 ? 1.585 -5.940 10.875 1.00 88.62 96 HIS A N 1
ATOM 784 C CA . HIS A 1 96 ? 2.891 -5.539 10.344 1.00 88.62 96 HIS A CA 1
ATOM 785 C C . HIS A 1 96 ? 3.724 -6.741 9.903 1.00 88.62 96 HIS A C 1
ATOM 787 O O . HIS A 1 96 ? 4.234 -6.759 8.781 1.00 88.62 96 HIS A O 1
ATOM 793 N N . PHE A 1 97 ? 3.809 -7.777 10.739 1.00 90.00 97 PHE A N 1
ATOM 794 C CA . PHE A 1 97 ? 4.515 -9.010 10.404 1.00 90.00 97 PHE A CA 1
ATOM 795 C C . PHE A 1 97 ? 3.981 -9.624 9.103 1.00 90.00 97 PHE A C 1
ATOM 797 O O . PHE A 1 97 ? 4.746 -9.929 8.183 1.00 90.00 97 PHE A O 1
ATOM 804 N N . ARG A 1 98 ? 2.653 -9.733 8.978 1.00 90.94 98 ARG A N 1
ATOM 805 C CA . ARG A 1 98 ? 2.000 -10.268 7.779 1.00 90.94 98 ARG A CA 1
ATOM 806 C C . ARG A 1 98 ? 2.215 -9.381 6.551 1.00 90.94 98 ARG A C 1
ATOM 808 O O . ARG A 1 98 ? 2.463 -9.910 5.467 1.00 90.94 98 ARG A O 1
ATOM 815 N N . ALA A 1 99 ? 2.135 -8.060 6.706 1.00 89.56 99 ALA A N 1
ATOM 816 C CA . ALA A 1 99 ? 2.374 -7.103 5.629 1.00 89.56 99 ALA A CA 1
ATOM 817 C C . ALA A 1 99 ? 3.792 -7.245 5.060 1.00 89.56 99 ALA A C 1
ATOM 819 O O . ALA A 1 99 ? 3.971 -7.372 3.848 1.00 89.56 99 ALA A O 1
ATOM 820 N N . TYR A 1 100 ? 4.802 -7.289 5.928 1.00 87.81 100 TYR A N 1
ATOM 821 C CA . TYR A 1 100 ? 6.192 -7.425 5.497 1.00 87.81 100 TYR A CA 1
ATOM 822 C C . TYR A 1 100 ? 6.498 -8.810 4.925 1.00 87.81 100 TYR A C 1
ATOM 824 O O . TYR A 1 100 ? 7.314 -8.918 4.011 1.00 87.81 100 TYR A O 1
ATOM 832 N N . GLY A 1 101 ? 5.800 -9.855 5.380 1.00 89.69 101 GLY A N 1
ATOM 833 C CA . GLY A 1 101 ? 5.814 -11.164 4.729 1.00 89.69 101 GLY A CA 1
ATOM 834 C C . GLY A 1 101 ? 5.406 -11.074 3.255 1.00 89.69 101 GLY A C 1
ATOM 835 O O . GLY A 1 101 ? 6.170 -11.480 2.382 1.00 89.69 101 GLY A O 1
ATOM 836 N N . TRP A 1 102 ? 4.253 -10.463 2.961 1.00 87.56 102 TRP A N 1
ATOM 837 C CA . TRP A 1 102 ? 3.802 -10.236 1.580 1.00 87.56 102 TRP A CA 1
ATOM 838 C C . TRP A 1 102 ? 4.737 -9.332 0.780 1.00 87.56 102 TRP A C 1
ATOM 840 O O . TRP A 1 102 ? 4.989 -9.597 -0.394 1.00 87.56 102 TRP A O 1
ATOM 850 N N . MET A 1 103 ? 5.295 -8.300 1.415 1.00 89.00 103 MET A N 1
ATOM 851 C CA . MET A 1 103 ? 6.250 -7.404 0.767 1.00 89.00 103 MET A CA 1
ATOM 852 C C . MET A 1 103 ? 7.488 -8.157 0.266 1.00 89.00 103 MET A C 1
ATOM 854 O O . MET A 1 103 ? 7.935 -7.920 -0.852 1.00 89.00 103 MET A O 1
ATOM 858 N N . ARG A 1 104 ? 8.005 -9.123 1.038 1.00 87.06 104 ARG A N 1
ATOM 859 C CA . ARG A 1 104 ? 9.130 -9.967 0.601 1.00 87.06 104 ARG A CA 1
ATOM 860 C C . ARG A 1 104 ? 8.795 -10.764 -0.658 1.00 87.06 104 ARG A C 1
ATOM 862 O O . ARG A 1 104 ? 9.615 -10.806 -1.569 1.00 87.06 104 ARG A O 1
ATOM 869 N N . PHE A 1 105 ? 7.594 -11.342 -0.738 1.00 88.50 105 PHE A N 1
ATOM 870 C CA . PHE A 1 105 ? 7.148 -12.056 -1.939 1.00 88.50 105 PHE A CA 1
ATOM 871 C C . PHE A 1 105 ? 7.001 -11.128 -3.147 1.00 88.50 105 PHE A C 1
ATOM 873 O O . PHE A 1 105 ? 7.411 -11.499 -4.241 1.00 88.50 105 PHE A O 1
ATOM 880 N N . LEU A 1 106 ? 6.466 -9.917 -2.961 1.00 87.56 106 LEU A N 1
ATOM 881 C CA . LEU A 1 106 ? 6.347 -8.929 -4.038 1.00 87.56 106 LEU A CA 1
ATOM 882 C C . LEU A 1 106 ? 7.715 -8.468 -4.546 1.00 87.56 106 LEU A C 1
ATOM 884 O O . LEU A 1 106 ? 7.928 -8.419 -5.754 1.00 87.56 106 LEU A O 1
ATOM 888 N N . ILE A 1 107 ? 8.649 -8.175 -3.639 1.00 88.50 107 ILE A N 1
ATOM 889 C CA . ILE A 1 107 ? 10.027 -7.820 -3.997 1.00 88.50 107 ILE A CA 1
ATOM 890 C C . ILE A 1 107 ? 10.686 -8.972 -4.759 1.00 88.50 107 ILE A C 1
ATOM 892 O O . ILE A 1 107 ? 11.275 -8.735 -5.809 1.00 88.50 107 ILE A O 1
ATOM 896 N N . ALA A 1 108 ? 10.551 -10.212 -4.276 1.00 88.19 108 ALA A N 1
ATOM 897 C CA . ALA A 1 108 ? 11.095 -11.387 -4.953 1.00 88.19 108 ALA A CA 1
ATOM 898 C C . ALA A 1 108 ? 10.483 -11.577 -6.349 1.00 88.19 108 ALA A C 1
ATOM 900 O O . ALA A 1 108 ? 11.212 -11.806 -7.308 1.00 88.19 108 ALA A O 1
ATOM 901 N N . ALA A 1 109 ? 9.164 -11.419 -6.486 1.00 87.19 109 ALA A N 1
ATOM 902 C CA . ALA A 1 109 ? 8.488 -11.501 -7.776 1.00 87.19 109 ALA A CA 1
ATOM 903 C C . ALA A 1 109 ? 9.025 -10.448 -8.753 1.00 87.19 109 ALA A C 1
ATOM 905 O O . ALA A 1 109 ? 9.415 -10.798 -9.860 1.00 87.19 109 ALA A O 1
ATOM 906 N N . VAL A 1 110 ? 9.115 -9.181 -8.327 1.00 86.81 110 VAL A N 1
ATOM 907 C CA . VAL A 1 110 ? 9.676 -8.083 -9.133 1.00 86.81 110 VAL A CA 1
ATOM 908 C C . VAL A 1 110 ? 11.135 -8.347 -9.510 1.00 86.81 110 VAL A C 1
ATOM 910 O O . VAL A 1 110 ? 11.519 -8.071 -10.642 1.00 86.81 110 VAL A O 1
ATOM 913 N N . ALA A 1 111 ? 11.940 -8.890 -8.595 1.00 86.00 111 ALA A N 1
ATOM 914 C CA . ALA A 1 111 ? 13.351 -9.175 -8.840 1.00 86.00 111 ALA A CA 1
ATOM 915 C C . ALA A 1 111 ? 13.569 -10.250 -9.916 1.00 86.00 111 ALA A C 1
ATOM 917 O O . ALA A 1 111 ? 14.560 -10.177 -10.629 1.00 86.00 111 ALA A O 1
ATOM 918 N N . VAL A 1 112 ? 12.639 -11.202 -10.054 1.00 88.00 112 VAL A N 1
ATOM 919 C CA . VAL A 1 112 ? 12.708 -12.287 -11.050 1.00 88.00 112 VAL A CA 1
ATOM 920 C C . VAL A 1 112 ? 12.135 -11.867 -12.410 1.00 88.00 112 VAL A C 1
ATOM 922 O O . VAL A 1 112 ? 12.434 -12.499 -13.419 1.00 88.00 112 VAL A O 1
ATOM 925 N N . VAL A 1 113 ? 11.338 -10.789 -12.483 1.00 85.06 113 VAL A N 1
ATOM 926 C CA . VAL A 1 113 ? 10.728 -10.304 -13.741 1.00 85.06 113 VAL A CA 1
ATOM 927 C C . VAL A 1 113 ? 11.737 -10.165 -14.896 1.00 85.06 113 VAL A C 1
ATOM 929 O O . VAL A 1 113 ? 11.415 -10.637 -15.986 1.00 85.06 113 VAL A O 1
ATOM 932 N N . PRO A 1 114 ? 12.935 -9.573 -14.717 1.00 80.00 114 PRO A N 1
ATOM 933 C CA . PRO A 1 114 ? 13.916 -9.462 -15.797 1.00 80.00 114 PRO A CA 1
ATOM 934 C C . PRO A 1 114 ? 14.361 -10.817 -16.365 1.00 80.00 114 PRO A C 1
ATOM 936 O O . PRO A 1 114 ? 14.556 -10.920 -17.571 1.00 80.00 114 PRO A O 1
ATOM 939 N N . ASP A 1 115 ? 14.461 -11.852 -15.525 1.00 83.81 115 ASP A N 1
ATOM 940 C CA . ASP A 1 115 ? 14.936 -13.185 -15.921 1.00 83.81 115 ASP A CA 1
ATOM 941 C C . 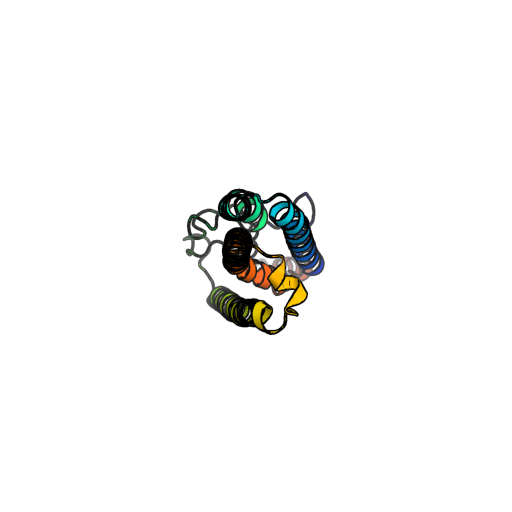ASP A 1 115 ? 13.884 -13.981 -16.707 1.00 83.81 115 ASP A C 1
ATOM 943 O O . ASP A 1 115 ? 14.217 -14.844 -17.519 1.00 83.81 115 ASP A O 1
ATOM 947 N N . VAL A 1 116 ? 12.597 -13.704 -16.471 1.00 86.44 116 VAL A N 1
ATOM 948 C CA . VAL A 1 116 ? 11.479 -14.377 -17.159 1.00 86.44 116 VAL A CA 1
ATOM 949 C C . VAL A 1 116 ? 10.972 -13.614 -18.380 1.00 86.44 116 VAL A C 1
ATOM 951 O O . VAL A 1 116 ? 10.232 -14.176 -19.193 1.00 86.44 116 VAL A O 1
ATOM 954 N N . LEU A 1 117 ? 11.334 -12.336 -18.528 1.00 82.88 117 LEU A N 1
ATOM 955 C CA . LEU A 1 117 ? 10.932 -11.548 -19.685 1.00 82.88 117 LEU A CA 1
ATOM 956 C C . LEU A 1 117 ? 11.707 -12.004 -20.931 1.00 82.88 117 LEU A C 1
ATOM 958 O O . LEU A 1 117 ? 12.935 -12.054 -20.923 1.00 82.88 117 LEU A O 1
ATOM 962 N N . PRO A 1 118 ? 11.017 -12.321 -22.041 1.00 84.56 118 PRO A N 1
ATOM 963 C CA . PRO A 1 118 ? 11.694 -12.782 -23.243 1.00 84.56 118 PRO A CA 1
ATOM 964 C C . PRO A 1 118 ? 12.575 -11.668 -23.823 1.00 84.56 118 PRO A C 1
ATOM 966 O O . PRO A 1 118 ? 12.143 -10.517 -23.884 1.00 84.56 118 PRO A O 1
ATOM 969 N N . ALA A 1 119 ? 13.769 -12.028 -24.313 1.00 79.81 119 ALA A N 1
ATOM 970 C CA . ALA A 1 119 ? 14.799 -11.095 -24.796 1.00 79.81 119 ALA A CA 1
ATOM 971 C C . ALA A 1 119 ? 14.257 -10.011 -25.746 1.00 79.81 119 ALA A C 1
ATOM 973 O O . ALA A 1 119 ? 14.537 -8.835 -25.559 1.00 79.81 119 ALA A O 1
ATOM 974 N N . ARG A 1 120 ? 13.332 -10.376 -26.644 1.00 80.75 120 ARG A N 1
ATOM 975 C CA . ARG A 1 120 ? 12.628 -9.448 -27.551 1.00 80.75 120 ARG A CA 1
ATOM 976 C C . ARG A 1 120 ? 11.982 -8.234 -26.867 1.00 80.75 120 ARG A C 1
ATOM 978 O O . ARG A 1 120 ? 11.822 -7.195 -27.497 1.00 80.75 120 ARG A O 1
ATOM 985 N N . VAL A 1 121 ? 11.559 -8.366 -25.609 1.00 77.44 121 VAL A N 1
ATOM 986 C CA . VAL A 1 121 ? 10.985 -7.269 -24.815 1.00 77.44 121 VAL A CA 1
ATOM 987 C C . VAL A 1 121 ? 12.096 -6.401 -24.232 1.00 77.44 121 VAL A C 1
ATOM 989 O O . VAL A 1 121 ? 11.957 -5.185 -24.226 1.00 77.44 121 VAL A O 1
ATOM 992 N N . MET A 1 122 ? 13.196 -7.006 -23.782 1.00 76.00 122 MET A N 1
ATOM 993 C CA . MET A 1 122 ? 14.346 -6.294 -23.214 1.00 76.00 122 MET A CA 1
ATOM 994 C C . MET A 1 122 ? 15.176 -5.562 -24.274 1.00 76.00 122 MET A C 1
ATOM 996 O O . MET A 1 122 ? 15.675 -4.480 -23.988 1.00 76.00 122 MET A O 1
ATOM 1000 N N . ASP A 1 123 ? 15.230 -6.067 -25.508 1.00 81.12 123 ASP A N 1
ATOM 1001 C CA . ASP A 1 123 ? 15.978 -5.452 -26.617 1.00 81.12 123 ASP A CA 1
ATOM 1002 C C . ASP A 1 123 ? 15.460 -4.052 -27.002 1.00 81.12 123 ASP A C 1
ATOM 1004 O O . ASP A 1 123 ? 16.195 -3.243 -27.564 1.00 81.12 123 ASP A O 1
ATOM 1008 N N . HIS A 1 124 ? 14.198 -3.746 -26.684 1.00 82.25 124 HIS A N 1
ATOM 1009 C CA . HIS A 1 124 ? 13.573 -2.449 -26.967 1.00 82.25 124 HIS A CA 1
ATOM 1010 C C . HIS A 1 124 ? 13.630 -1.477 -25.779 1.00 82.25 124 HIS A C 1
ATOM 1012 O O . HIS A 1 124 ? 13.160 -0.347 -25.904 1.00 82.25 124 HIS A O 1
ATOM 1018 N N . VAL A 1 125 ? 14.163 -1.901 -24.626 1.00 82.94 125 VAL A N 1
ATOM 1019 C CA . VAL A 1 125 ? 14.191 -1.089 -23.404 1.00 82.94 125 VAL A CA 1
ATOM 1020 C C . VAL A 1 125 ? 15.557 -0.439 -23.261 1.00 82.94 125 VAL A C 1
ATOM 1022 O O . VAL A 1 125 ? 16.574 -1.099 -23.055 1.00 82.94 125 VAL A O 1
ATOM 1025 N N . THR A 1 126 ? 15.585 0.887 -23.321 1.00 87.75 126 THR A N 1
ATOM 1026 C CA . THR A 1 126 ? 16.822 1.632 -23.067 1.00 87.75 126 THR A CA 1
ATOM 1027 C C . THR A 1 126 ? 17.220 1.547 -21.582 1.00 87.75 126 THR A C 1
ATOM 1029 O O . THR A 1 126 ? 16.350 1.463 -20.708 1.00 87.75 126 THR A O 1
ATOM 1032 N N . PRO A 1 127 ? 18.521 1.636 -21.232 1.00 86.38 127 PRO A N 1
ATOM 1033 C CA . PRO A 1 127 ? 18.959 1.610 -19.831 1.00 86.38 127 PRO A CA 1
ATOM 1034 C C . PRO A 1 127 ? 18.289 2.682 -18.958 1.00 86.38 127 PRO A C 1
ATOM 1036 O O . PRO A 1 127 ? 18.012 2.465 -17.780 1.00 86.38 127 PRO A O 1
ATOM 1039 N N . THR A 1 128 ? 17.990 3.845 -19.537 1.00 85.50 128 THR A N 1
ATOM 1040 C CA . THR A 1 128 ? 17.300 4.947 -18.856 1.00 85.50 128 THR A CA 1
ATOM 1041 C C . THR A 1 128 ? 15.833 4.630 -18.574 1.00 85.50 128 THR A C 1
ATOM 1043 O O . THR A 1 128 ? 15.342 4.951 -17.492 1.00 85.50 128 THR A O 1
ATOM 1046 N N . GLU A 1 129 ? 15.134 3.967 -19.497 1.00 84.38 129 GLU A N 1
ATOM 1047 C CA . GLU A 1 129 ? 13.767 3.482 -19.278 1.00 84.38 129 GLU A CA 1
ATOM 1048 C C . GLU A 1 129 ? 13.722 2.404 -18.200 1.00 84.38 129 GLU A C 1
ATOM 1050 O O . GLU A 1 129 ? 12.864 2.463 -17.319 1.00 84.38 129 GLU A O 1
ATOM 1055 N N . LEU A 1 130 ? 14.685 1.479 -18.209 1.00 83.38 130 LEU A N 1
ATOM 1056 C CA . LEU A 1 130 ? 14.803 0.452 -17.178 1.00 83.38 130 LEU A CA 1
ATOM 1057 C C . LEU A 1 130 ? 14.995 1.076 -15.788 1.00 83.38 130 LEU A C 1
ATOM 1059 O O . LEU A 1 130 ? 14.261 0.749 -14.856 1.00 83.38 130 LEU A O 1
ATOM 1063 N N . LEU A 1 131 ? 15.926 2.026 -15.650 1.00 84.75 131 LEU A N 1
ATOM 1064 C CA . LEU A 1 131 ? 16.150 2.744 -14.390 1.00 84.75 131 LEU A CA 1
ATOM 1065 C C . LEU A 1 131 ? 14.911 3.523 -13.934 1.00 84.75 131 LEU A C 1
ATOM 1067 O O . LEU A 1 131 ? 14.607 3.558 -12.739 1.00 84.75 131 LEU A O 1
ATOM 1071 N N . TYR A 1 132 ? 14.179 4.133 -14.869 1.00 85.38 132 TYR A N 1
ATOM 1072 C CA . TYR A 1 132 ? 12.937 4.835 -14.563 1.00 85.38 132 TYR A CA 1
ATOM 1073 C C . TYR A 1 132 ? 11.860 3.876 -14.029 1.00 85.38 132 TYR A C 1
ATOM 1075 O O . TYR A 1 132 ? 11.237 4.166 -13.002 1.00 85.38 132 TYR A O 1
ATOM 1083 N N . VAL A 1 133 ? 11.670 2.720 -14.672 1.00 82.75 133 VAL A N 1
ATOM 1084 C CA . VAL A 1 133 ? 10.726 1.688 -14.217 1.00 82.75 133 VAL A CA 1
ATOM 1085 C C . VAL A 1 133 ? 11.127 1.167 -12.840 1.00 82.75 133 VAL A C 1
ATOM 1087 O O . VAL A 1 133 ? 10.297 1.190 -11.934 1.00 82.75 133 VAL A O 1
ATOM 1090 N N . ILE A 1 134 ? 12.396 0.794 -12.642 1.00 83.94 134 ILE A N 1
ATOM 1091 C CA . ILE A 1 134 ? 12.914 0.318 -11.349 1.00 83.94 134 ILE A CA 1
ATOM 1092 C C . ILE A 1 134 ? 12.643 1.348 -10.253 1.00 83.94 134 ILE A C 1
ATOM 1094 O O . ILE A 1 134 ? 12.049 1.021 -9.226 1.00 83.94 134 ILE A O 1
ATOM 1098 N N . ARG A 1 135 ? 13.016 2.614 -10.475 1.00 85.00 135 ARG A N 1
ATOM 1099 C CA . ARG A 1 135 ? 12.789 3.688 -9.501 1.00 85.00 135 ARG A CA 1
ATOM 1100 C C . ARG A 1 135 ? 11.302 3.842 -9.181 1.00 85.00 135 ARG A C 1
ATOM 1102 O O . ARG A 1 135 ? 10.948 4.014 -8.018 1.00 85.00 135 ARG A O 1
ATOM 1109 N N . THR A 1 136 ? 10.435 3.786 -10.187 1.00 83.88 136 THR A N 1
ATOM 1110 C CA . THR A 1 136 ? 8.984 3.948 -10.007 1.00 83.88 136 THR A CA 1
ATOM 1111 C C . THR A 1 136 ? 8.378 2.778 -9.237 1.00 83.88 136 THR A C 1
ATOM 1113 O O . THR A 1 136 ? 7.572 2.990 -8.333 1.00 83.88 136 THR A O 1
ATOM 1116 N N . VAL A 1 137 ? 8.824 1.554 -9.524 1.00 84.69 137 VAL A N 1
ATOM 1117 C CA . VAL A 1 137 ? 8.433 0.345 -8.790 1.00 84.69 137 VAL A CA 1
ATOM 1118 C C . VAL A 1 137 ? 8.912 0.401 -7.341 1.00 84.69 137 VAL A C 1
ATOM 1120 O O . VAL A 1 137 ? 8.118 0.121 -6.451 1.00 84.69 137 VAL A O 1
ATOM 1123 N N . ILE A 1 138 ? 10.149 0.835 -7.071 1.00 87.81 138 ILE A N 1
ATOM 1124 C CA . ILE A 1 138 ? 10.661 1.012 -5.700 1.00 87.81 138 ILE A CA 1
ATOM 1125 C C . ILE A 1 138 ? 9.770 1.970 -4.904 1.00 87.81 138 ILE A C 1
ATOM 1127 O O . ILE A 1 138 ? 9.358 1.647 -3.791 1.00 87.81 138 ILE A O 1
ATOM 1131 N N . TRP A 1 139 ? 9.431 3.130 -5.473 1.00 87.25 139 TRP A N 1
ATOM 1132 C CA . TRP A 1 139 ? 8.556 4.099 -4.809 1.00 87.25 139 TRP A CA 1
ATOM 1133 C C . TRP A 1 139 ? 7.134 3.560 -4.597 1.00 87.25 139 TRP A C 1
ATOM 1135 O O . TRP A 1 139 ? 6.548 3.792 -3.539 1.00 87.25 139 TRP A O 1
ATOM 1145 N N . GLY A 1 140 ? 6.599 2.795 -5.554 1.00 84.88 140 GLY A N 1
ATOM 1146 C CA . GLY A 1 140 ? 5.314 2.107 -5.414 1.00 84.88 140 GLY A CA 1
ATOM 1147 C C . GLY A 1 140 ? 5.325 1.044 -4.311 1.00 84.88 140 GLY A C 1
ATOM 1148 O O . GLY A 1 140 ? 4.431 1.023 -3.467 1.00 84.88 140 GLY A O 1
ATOM 1149 N N . LEU A 1 141 ? 6.365 0.207 -4.263 1.00 86.81 141 LEU A N 1
ATOM 1150 C CA . LEU A 1 141 ? 6.557 -0.802 -3.218 1.00 86.81 141 LEU A CA 1
ATOM 1151 C C . LEU A 1 141 ? 6.718 -0.156 -1.842 1.00 86.81 141 LEU A C 1
ATOM 1153 O O . LEU A 1 141 ? 6.134 -0.636 -0.873 1.00 86.81 141 LEU A O 1
ATOM 1157 N N . LEU A 1 142 ? 7.448 0.957 -1.750 1.00 86.88 142 LEU A N 1
ATOM 1158 C CA . LEU A 1 142 ? 7.580 1.701 -0.504 1.00 86.88 142 LEU A CA 1
ATOM 1159 C C . LEU A 1 142 ? 6.219 2.243 -0.046 1.00 86.88 142 LEU A C 1
ATOM 1161 O O . LEU A 1 142 ? 5.832 1.999 1.093 1.00 86.88 142 LEU A O 1
ATOM 1165 N N . ALA A 1 143 ? 5.446 2.892 -0.923 1.00 84.38 143 ALA A N 1
ATOM 1166 C CA . ALA A 1 143 ? 4.093 3.348 -0.588 1.00 84.38 143 ALA A CA 1
ATOM 1167 C C . ALA A 1 143 ? 3.193 2.191 -0.115 1.00 84.38 143 ALA A C 1
ATOM 1169 O O . ALA A 1 143 ? 2.476 2.319 0.880 1.00 84.38 143 ALA A O 1
ATOM 1170 N N . PHE A 1 144 ? 3.272 1.040 -0.787 1.00 85.56 144 PHE A N 1
ATOM 1171 C CA . PHE A 1 144 ? 2.537 -0.163 -0.405 1.00 85.56 144 PHE A CA 1
ATOM 1172 C C . PHE A 1 144 ? 2.990 -0.691 0.964 1.00 85.56 144 PHE A C 1
ATOM 1174 O O . PHE A 1 144 ? 2.153 -1.005 1.802 1.00 85.56 144 PHE A O 1
ATOM 1181 N N . SER A 1 145 ? 4.298 -0.712 1.254 1.00 84.81 145 SER A N 1
ATOM 1182 C CA . SER A 1 145 ? 4.828 -1.168 2.553 1.00 84.81 145 SER A CA 1
ATOM 1183 C C . SER A 1 145 ? 4.294 -0.350 3.728 1.00 84.81 145 SER A C 1
ATOM 1185 O O . SER A 1 145 ? 4.051 -0.903 4.798 1.00 84.81 145 SER A O 1
ATOM 1187 N N . LEU A 1 146 ? 4.080 0.951 3.511 1.00 83.62 146 LEU A N 1
ATOM 1188 C CA . LEU A 1 146 ? 3.644 1.887 4.542 1.00 83.62 146 LEU A CA 1
ATOM 1189 C C . LEU A 1 146 ? 2.127 1.908 4.748 1.00 83.62 146 LEU A C 1
ATOM 1191 O O . LEU A 1 146 ? 1.689 2.424 5.770 1.00 83.62 146 LEU A O 1
ATOM 1195 N N . THR A 1 147 ? 1.341 1.396 3.795 1.00 85.25 147 THR A N 1
ATOM 1196 C CA . THR A 1 147 ? -0.138 1.435 3.812 1.00 85.25 147 THR A CA 1
ATOM 1197 C C . THR A 1 147 ? -0.781 0.052 3.984 1.00 85.25 147 THR A C 1
ATOM 1199 O O . THR A 1 147 ? -1.943 -0.072 4.389 1.00 85.25 147 THR A O 1
ATOM 1202 N N . LEU A 1 148 ? -0.035 -1.017 3.696 1.00 87.88 148 LEU A N 1
ATOM 1203 C CA . LEU A 1 148 ? -0.511 -2.393 3.793 1.00 87.88 148 LEU A CA 1
ATOM 1204 C C . LEU A 1 148 ? -0.844 -2.834 5.229 1.00 87.88 148 LEU A C 1
ATOM 1206 O O . LEU A 1 148 ? -1.893 -3.458 5.404 1.00 87.88 148 LEU A O 1
ATOM 1210 N N . PRO A 1 149 ? -0.039 -2.531 6.269 1.00 87.69 149 PRO A N 1
ATOM 1211 C CA . PRO A 1 149 ? -0.382 -2.917 7.638 1.00 87.69 149 PRO A CA 1
ATOM 1212 C C . PRO A 1 149 ? -1.737 -2.356 8.090 1.00 87.69 149 PRO A C 1
ATOM 1214 O O . PRO A 1 149 ? -2.556 -3.092 8.639 1.00 87.69 149 PRO A O 1
ATOM 1217 N N . GLN A 1 150 ? -2.020 -1.083 7.791 1.00 84.81 150 GLN A N 1
ATOM 1218 C CA . GLN A 1 150 ? -3.294 -0.439 8.124 1.00 84.81 150 GLN A CA 1
ATOM 1219 C C . GLN A 1 150 ? -4.459 -1.076 7.368 1.00 84.81 150 GLN A C 1
ATOM 1221 O O . GLN A 1 150 ? -5.532 -1.296 7.931 1.00 84.81 150 GLN A O 1
ATOM 1226 N N . ALA A 1 151 ? -4.249 -1.421 6.098 1.00 87.81 151 ALA A N 1
ATOM 1227 C CA . ALA A 1 151 ? -5.249 -2.122 5.309 1.00 87.81 151 ALA A CA 1
ATOM 1228 C C . ALA A 1 151 ? -5.572 -3.508 5.884 1.00 87.81 151 ALA A C 1
ATOM 1230 O O . ALA A 1 151 ? -6.743 -3.876 5.974 1.00 87.81 151 ALA A O 1
ATOM 1231 N N . ILE A 1 152 ? -4.554 -4.258 6.323 1.00 88.25 152 ILE A N 1
ATOM 1232 C CA . ILE A 1 152 ? -4.739 -5.551 6.993 1.00 88.25 152 ILE A CA 1
ATOM 1233 C C . ILE A 1 152 ? -5.507 -5.368 8.303 1.00 88.25 152 ILE A C 1
ATOM 1235 O O . ILE A 1 152 ? -6.420 -6.149 8.573 1.00 88.25 152 ILE A O 1
ATOM 1239 N N . LEU A 1 153 ? -5.197 -4.338 9.093 1.00 87.94 153 LEU A N 1
ATOM 1240 C CA . LEU A 1 153 ? -5.938 -4.027 10.318 1.00 87.94 153 LEU A CA 1
ATOM 1241 C C . LEU A 1 153 ? -7.425 -3.792 10.033 1.00 87.94 153 LEU A C 1
ATOM 1243 O O . LEU A 1 153 ? -8.267 -4.514 10.566 1.00 87.94 153 LEU A O 1
ATOM 1247 N N . LEU A 1 154 ? -7.756 -2.891 9.104 1.00 85.62 154 LEU A N 1
ATOM 1248 C CA . LEU A 1 154 ? -9.150 -2.626 8.719 1.00 85.62 154 LEU A CA 1
ATOM 1249 C C . LEU A 1 154 ? -9.869 -3.867 8.173 1.00 85.62 154 LEU A C 1
ATOM 1251 O O . LEU A 1 154 ? -11.059 -4.072 8.428 1.00 85.62 154 LEU A O 1
ATOM 1255 N N . TRP A 1 155 ? -9.151 -4.705 7.425 1.00 88.69 155 TRP A N 1
ATOM 1256 C CA . TRP A 1 155 ? -9.688 -5.935 6.848 1.00 88.69 155 TRP A CA 1
ATOM 1257 C C . TRP A 1 155 ? -10.025 -6.994 7.903 1.00 88.69 155 TRP A C 1
ATOM 1259 O O . TRP A 1 155 ? -10.962 -7.793 7.738 1.00 88.69 155 TRP A O 1
ATOM 1269 N N . THR A 1 156 ? -9.221 -7.041 8.965 1.00 87.56 156 THR A N 1
ATOM 1270 C CA . THR A 1 156 ? -9.245 -8.103 9.971 1.00 87.56 156 THR A CA 1
ATOM 1271 C C . THR A 1 156 ? -10.056 -7.749 11.207 1.00 87.56 156 THR A C 1
ATOM 1273 O O . THR A 1 156 ? -10.584 -8.685 11.807 1.00 87.56 156 THR A O 1
ATOM 1276 N N . GLU A 1 157 ? -10.246 -6.467 11.528 1.00 84.81 157 GLU A N 1
ATOM 1277 C CA . GLU A 1 157 ? -11.010 -6.038 12.706 1.00 84.81 157 GLU A CA 1
ATOM 1278 C C . GLU A 1 157 ? -12.431 -6.649 12.685 1.00 84.81 157 GLU A C 1
ATOM 1280 O O . GLU A 1 157 ? -13.051 -6.698 11.610 1.00 84.81 157 GLU A O 1
ATOM 1285 N N . PRO A 1 158 ? -12.926 -7.196 13.813 1.00 82.25 158 PRO A N 1
ATOM 1286 C CA . PRO A 1 158 ? -14.264 -7.777 13.904 1.00 82.25 158 PRO A CA 1
ATOM 1287 C C . PRO A 1 158 ? -15.358 -6.707 13.813 1.00 82.25 158 PRO A C 1
ATOM 1289 O O . PRO A 1 158 ? -15.094 -5.507 13.903 1.00 82.25 158 PRO A O 1
ATOM 1292 N N . ASP A 1 159 ? -16.587 -7.147 13.564 1.00 82.69 159 ASP A N 1
ATOM 1293 C CA . ASP A 1 159 ? -17.754 -6.269 13.625 1.00 82.69 159 ASP A CA 1
ATOM 1294 C C . ASP A 1 159 ? -17.965 -5.772 15.059 1.00 82.69 159 ASP A C 1
ATOM 1296 O O . ASP A 1 159 ? -17.661 -6.475 16.024 1.00 82.69 159 ASP A O 1
ATOM 1300 N N . ILE A 1 160 ? -18.426 -4.528 15.188 1.00 75.69 160 ILE A N 1
ATOM 1301 C CA . ILE A 1 160 ? -18.802 -3.957 16.481 1.00 75.69 160 ILE A CA 1
ATOM 1302 C C . ILE A 1 160 ? -20.311 -4.155 16.620 1.00 75.69 160 ILE A C 1
ATOM 1304 O O . ILE A 1 160 ? -21.083 -3.464 15.954 1.00 75.69 160 ILE A O 1
ATOM 1308 N N . ASP A 1 161 ? -20.716 -5.113 17.454 1.00 63.72 161 ASP A N 1
ATOM 1309 C CA . ASP A 1 161 ? -22.123 -5.423 17.710 1.00 63.72 161 ASP A CA 1
ATOM 1310 C C . ASP A 1 161 ? -22.705 -4.435 18.734 1.00 63.72 161 ASP A C 1
ATOM 1312 O O . ASP A 1 161 ? -22.434 -4.507 19.938 1.00 63.72 161 ASP A O 1
ATOM 1316 N N . PHE A 1 162 ? -23.519 -3.495 18.248 1.00 59.72 162 PHE A N 1
ATOM 1317 C CA . PHE A 1 162 ? -24.161 -2.457 19.066 1.00 59.72 162 PHE A CA 1
ATOM 1318 C C . PHE A 1 162 ? -25.193 -3.017 20.044 1.00 59.72 162 PHE A C 1
AT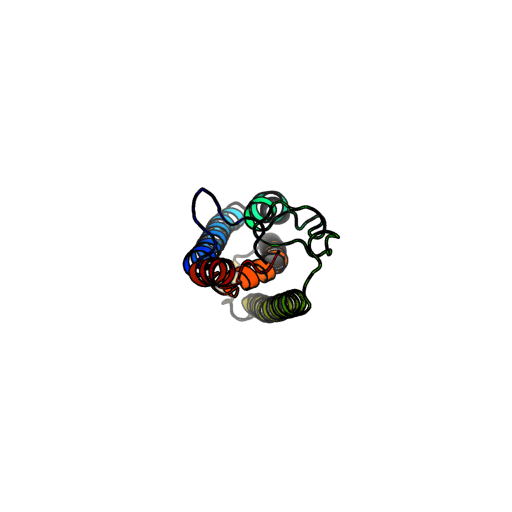OM 1320 O O . PHE A 1 162 ? -25.271 -2.555 21.182 1.00 59.72 162 PHE A O 1
ATOM 1327 N N . ASP A 1 163 ? -25.905 -4.070 19.639 1.00 59.12 163 ASP A N 1
ATOM 1328 C CA . ASP A 1 163 ? -26.911 -4.729 20.475 1.00 59.12 163 ASP A CA 1
ATOM 1329 C C . ASP A 1 163 ? -26.316 -5.274 21.777 1.00 59.12 163 ASP A C 1
ATOM 1331 O O . ASP A 1 163 ? -27.005 -5.335 22.792 1.00 59.12 163 ASP A O 1
ATOM 1335 N N . SER A 1 164 ? -25.039 -5.665 21.774 1.00 57.31 164 SER A N 1
ATOM 1336 C CA . SER A 1 164 ? -24.348 -6.166 22.964 1.00 57.31 164 SER A CA 1
ATOM 1337 C C . SER A 1 164 ? -23.992 -5.061 23.951 1.00 57.31 164 SER A C 1
ATOM 1339 O O . SER A 1 164 ? -24.179 -5.276 25.141 1.00 57.31 164 SER A O 1
ATOM 1341 N N . GLU A 1 165 ? -23.513 -3.893 23.504 1.00 57.44 165 GLU A N 1
ATOM 1342 C CA . GLU A 1 165 ? -23.181 -2.781 24.412 1.00 57.44 165 GLU A CA 1
ATOM 1343 C C . GLU A 1 165 ? -24.435 -2.139 25.013 1.00 57.44 165 GLU A C 1
ATOM 1345 O O . GLU A 1 165 ? -24.439 -1.808 26.197 1.00 57.44 165 GLU A O 1
ATOM 1350 N N . GLU A 1 166 ? -25.506 -1.988 24.231 1.00 61.44 166 GLU A N 1
ATOM 1351 C CA . GLU A 1 166 ? -26.774 -1.449 24.726 1.00 61.44 166 GLU A CA 1
ATOM 1352 C C . GLU A 1 166 ? -27.465 -2.439 25.672 1.00 61.44 166 GLU A C 1
ATOM 1354 O O . GLU A 1 166 ? -27.876 -2.050 26.764 1.00 61.44 166 GLU A O 1
ATOM 1359 N N . LYS A 1 167 ? -27.481 -3.743 25.345 1.00 57.38 167 LYS A N 1
ATOM 1360 C CA . LYS A 1 167 ? -27.931 -4.780 26.290 1.00 57.38 167 LYS A CA 1
ATOM 1361 C C . LYS A 1 167 ? -27.056 -4.850 27.533 1.00 57.38 167 LYS A C 1
ATOM 1363 O O . LYS A 1 167 ? -27.609 -4.983 28.614 1.00 57.38 167 LYS A O 1
ATOM 1368 N N . LEU A 1 168 ? -25.731 -4.725 27.421 1.00 62.53 168 LEU A N 1
ATOM 1369 C CA . LEU A 1 168 ? -24.830 -4.683 28.578 1.00 62.53 168 LEU A CA 1
ATOM 1370 C C . LEU A 1 168 ? -25.145 -3.477 29.466 1.00 62.53 168 LEU A C 1
ATOM 1372 O O . LEU A 1 168 ? -25.365 -3.666 30.657 1.00 62.53 168 LEU A O 1
ATOM 1376 N N . ARG A 1 169 ? -25.273 -2.272 28.896 1.00 62.69 169 ARG A N 1
ATOM 1377 C CA . ARG A 1 169 ? -25.650 -1.050 29.633 1.00 62.69 169 ARG A CA 1
ATOM 1378 C C . ARG A 1 169 ? -27.025 -1.144 30.293 1.00 62.69 169 ARG A C 1
ATOM 1380 O O . ARG A 1 169 ? -27.186 -0.636 31.394 1.00 62.69 169 ARG A O 1
ATOM 1387 N N . LEU A 1 170 ? -27.993 -1.790 29.644 1.00 66.69 170 LEU A N 1
ATOM 1388 C CA . LEU A 1 170 ? -29.342 -1.997 30.184 1.00 66.69 17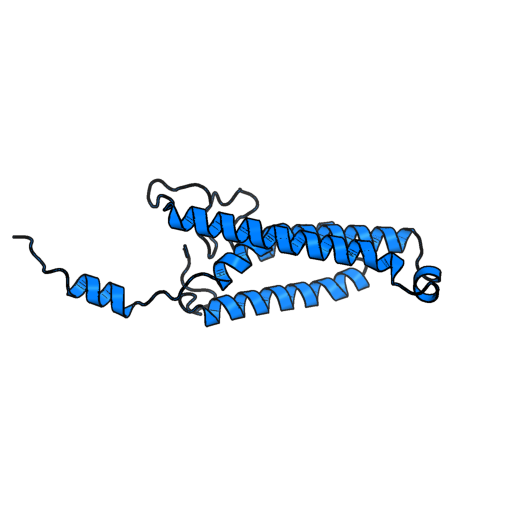0 LEU A CA 1
ATOM 1389 C C . LEU A 1 170 ? -29.429 -3.179 31.167 1.00 66.69 170 LEU A C 1
ATOM 1391 O O . LEU A 1 170 ? -30.374 -3.249 31.948 1.00 66.69 170 LEU A O 1
ATOM 1395 N N . SER A 1 171 ? -28.471 -4.110 31.128 1.00 66.19 171 SER A N 1
ATOM 1396 C CA . SER A 1 171 ? -28.408 -5.282 32.013 1.00 66.19 171 SER A CA 1
ATOM 1397 C C . SER A 1 171 ? -27.618 -5.049 33.298 1.00 66.19 171 SER A C 1
ATOM 1399 O O . SER A 1 171 ? -27.752 -5.842 34.226 1.00 66.19 171 SER A O 1
ATOM 1401 N N . VAL A 1 172 ? -26.807 -3.986 33.367 1.00 69.69 172 VAL A N 1
ATOM 1402 C CA . VAL A 1 172 ? -26.185 -3.549 34.620 1.00 69.69 172 VAL A CA 1
ATOM 1403 C 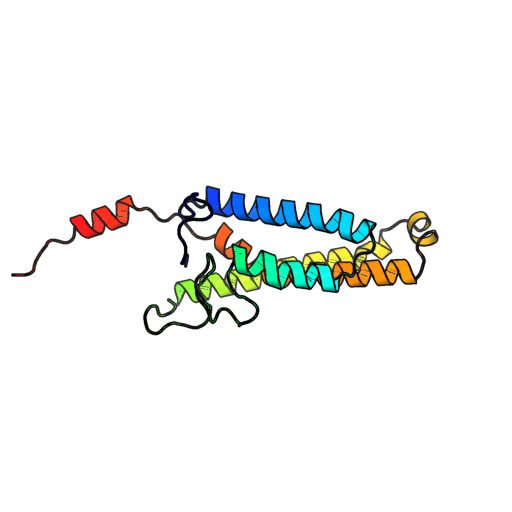C . VAL A 1 172 ? -27.295 -2.934 35.477 1.00 69.69 172 VAL A C 1
ATOM 1405 O O . VAL A 1 172 ? -27.831 -1.888 35.102 1.00 69.69 172 VAL A O 1
ATOM 1408 N N . PRO A 1 173 ? -27.686 -3.565 36.600 1.00 64.50 173 PRO A N 1
ATOM 1409 C CA . PRO A 1 173 ? -28.666 -2.984 37.499 1.00 64.50 173 PRO A CA 1
ATOM 1410 C C . PRO A 1 173 ? -28.119 -1.650 37.988 1.00 64.50 173 PRO A C 1
ATOM 1412 O O . PRO A 1 173 ? -26.938 -1.540 38.319 1.00 64.50 173 PRO A O 1
ATOM 1415 N N . ASN A 1 174 ? -28.978 -0.639 38.028 1.00 61.19 174 ASN A N 1
ATOM 1416 C CA . ASN A 1 174 ? -28.668 0.661 38.604 1.00 61.19 174 ASN A CA 1
ATOM 1417 C C . ASN A 1 174 ? -28.576 0.536 40.139 1.00 61.19 174 ASN A C 1
ATOM 1419 O O . ASN A 1 174 ? -29.411 1.075 40.861 1.00 61.19 174 ASN A O 1
ATOM 1423 N N . ASP A 1 175 ? -27.605 -0.232 40.638 1.00 58.75 175 ASP A N 1
ATOM 1424 C CA . ASP A 1 175 ? -27.262 -0.321 42.057 1.00 58.75 175 ASP A CA 1
ATOM 1425 C C . ASP A 1 175 ? -26.349 0.858 42.404 1.00 58.75 175 ASP A C 1
ATOM 1427 O O . ASP A 1 175 ? -25.139 0.749 42.592 1.00 58.75 175 ASP A O 1
ATOM 1431 N N . SER A 1 176 ? -26.966 2.033 42.454 1.00 55.75 176 SER A N 1
ATOM 1432 C CA . SER A 1 176 ? -26.449 3.170 43.202 1.00 55.75 176 SER A CA 1
ATOM 1433 C C . SER A 1 176 ? -27.618 3.873 43.890 1.00 55.75 176 SER A C 1
ATOM 1435 O O . SER A 1 176 ? -28.229 4.796 43.342 1.00 55.75 176 SER A O 1
ATOM 1437 N N . ARG A 1 177 ? -27.933 3.389 45.094 1.00 46.78 177 ARG A N 1
ATOM 1438 C CA . ARG A 1 177 ? -28.419 4.197 46.214 1.00 46.78 177 ARG A CA 1
ATOM 1439 C C . ARG A 1 177 ? -27.385 4.137 47.322 1.00 46.78 177 ARG A C 1
ATOM 1441 O O . ARG A 1 177 ? -26.864 3.026 47.551 1.00 46.78 177 ARG A O 1
#